Protein AF-A0A1F2YH91-F1 (afdb_monomer_lite)

Secondary structure (DSSP, 8-state):
-HHHHHHHHHHHHHHHHHHHHHHHHGGGS---THHHHHHHHHHHHHHHHHHHHHHHHT---SGGGHHHHHHHHHHHHHHHHS-TTS-HHHHHHHHHHHHHHHHHHHHHHH-

Foldseek 3Di:
DVVVLLVLLVVLLVLLVVVLVVCVVCVVPPDDCVVVLVVNLVSLVVSLVVLVVCCVVPVDDDLQVVLSVLSVVLSVLSVPQCDPPHDSVSNSVNSVSSSVSSVVSSVSNVD

pLDDT: mean 77.08, std 7.62, range [45.72, 87.0]

Structure (mmCIF, N/CA/C/O backbone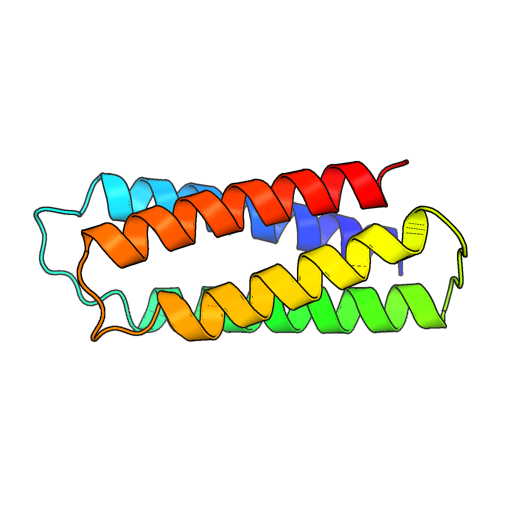):
data_AF-A0A1F2YH91-F1
#
_entry.id   AF-A0A1F2YH91-F1
#
loop_
_atom_site.group_PDB
_atom_site.id
_atom_site.type_symbol
_atom_site.label_atom_id
_atom_site.label_alt_id
_atom_site.label_comp_id
_atom_site.label_asym_id
_atom_site.label_entity_id
_atom_site.label_seq_id
_atom_site.pdbx_PDB_ins_code
_atom_site.Cartn_x
_atom_site.Cartn_y
_atom_site.Cartn_z
_atom_site.occupancy
_atom_site.B_iso_or_equiv
_atom_site.auth_seq_id
_atom_site.auth_comp_id
_atom_site.auth_asym_id
_atom_site.auth_atom_id
_atom_site.pdbx_PDB_model_num
ATOM 1 N N . MET A 1 1 ? 15.069 7.061 -10.431 1.00 59.75 1 MET A N 1
ATOM 2 C CA . MET A 1 1 ? 13.601 6.882 -10.344 1.00 59.75 1 MET A CA 1
ATOM 3 C C . MET A 1 1 ? 13.245 5.597 -9.609 1.00 59.75 1 MET A C 1
ATOM 5 O O . MET A 1 1 ? 12.608 5.676 -8.569 1.00 59.75 1 MET A O 1
ATOM 9 N N . THR A 1 2 ? 13.750 4.444 -10.050 1.00 68.81 2 THR A N 1
ATOM 10 C CA . THR A 1 2 ? 13.523 3.128 -9.423 1.00 68.81 2 THR A CA 1
ATOM 11 C C . THR A 1 2 ? 13.861 3.085 -7.931 1.00 68.81 2 THR A C 1
ATOM 13 O O . THR A 1 2 ? 12.990 2.755 -7.144 1.00 68.81 2 THR A O 1
ATOM 16 N N . ALA A 1 3 ? 15.056 3.524 -7.510 1.00 75.56 3 ALA 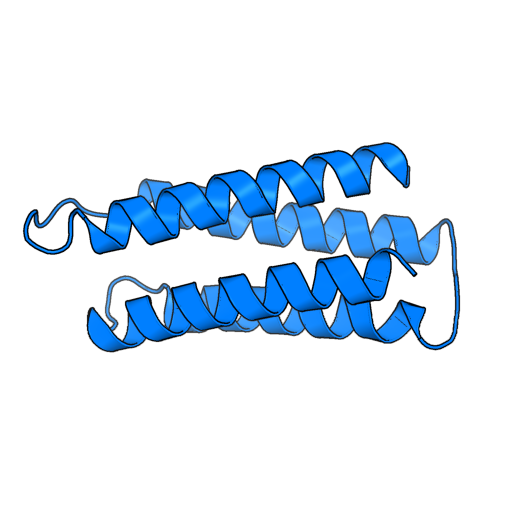A N 1
ATOM 17 C CA . ALA A 1 3 ? 15.444 3.507 -6.090 1.00 75.56 3 ALA A CA 1
ATOM 18 C C . ALA A 1 3 ? 14.514 4.335 -5.178 1.00 75.56 3 ALA A C 1
ATOM 20 O O . ALA A 1 3 ? 14.221 3.938 -4.053 1.00 75.56 3 ALA A O 1
ATOM 21 N N . VAL A 1 4 ? 14.012 5.467 -5.685 1.00 75.44 4 VAL A N 1
ATOM 22 C CA . VAL A 1 4 ? 13.065 6.329 -4.962 1.00 75.44 4 VAL A CA 1
ATOM 23 C C . VAL A 1 4 ? 11.709 5.631 -4.834 1.00 75.44 4 VAL A C 1
ATOM 25 O O . VAL A 1 4 ? 11.154 5.573 -3.742 1.00 75.44 4 VAL A O 1
ATOM 28 N N . HIS A 1 5 ? 11.207 5.030 -5.918 1.00 77.12 5 HIS A N 1
ATOM 29 C CA . HIS A 1 5 ? 9.975 4.238 -5.901 1.00 77.12 5 HIS A CA 1
ATOM 30 C C . HIS A 1 5 ? 10.063 3.031 -4.949 1.00 77.12 5 HIS A C 1
ATOM 32 O O . HIS A 1 5 ? 9.113 2.759 -4.213 1.00 77.12 5 HIS A O 1
ATOM 38 N N . THR A 1 6 ? 11.209 2.344 -4.908 1.00 78.56 6 THR A N 1
ATOM 39 C CA . THR A 1 6 ? 11.454 1.223 -3.989 1.00 78.56 6 THR A CA 1
ATOM 40 C C . THR A 1 6 ? 11.480 1.681 -2.531 1.00 78.56 6 THR A C 1
ATOM 42 O O . THR A 1 6 ? 10.854 1.043 -1.687 1.00 78.56 6 THR A O 1
ATOM 45 N N . LEU A 1 7 ? 12.143 2.804 -2.225 1.00 81.81 7 LEU A N 1
ATOM 46 C CA . LEU A 1 7 ? 12.182 3.367 -0.871 1.00 81.81 7 LEU A CA 1
ATOM 47 C C . LEU A 1 7 ? 10.780 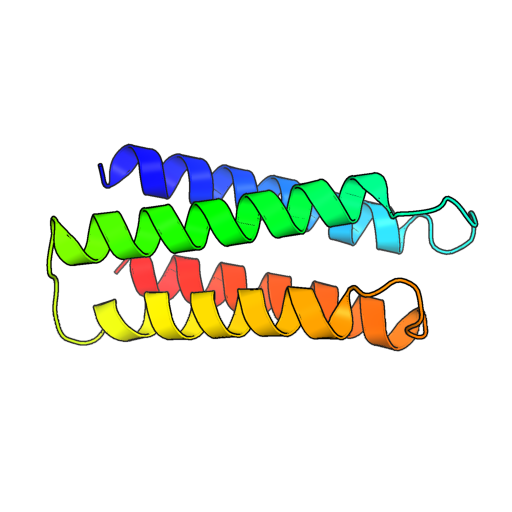3.751 -0.378 1.00 81.81 7 LEU A C 1
ATOM 49 O O . LEU A 1 7 ? 10.398 3.380 0.732 1.00 81.81 7 LEU A O 1
ATOM 53 N N . PHE A 1 8 ? 9.998 4.452 -1.207 1.00 77.44 8 PHE A N 1
ATOM 54 C CA . PHE A 1 8 ? 8.615 4.798 -0.869 1.00 77.44 8 PHE A CA 1
ATOM 55 C C . PHE A 1 8 ? 7.726 3.561 -0.732 1.00 77.44 8 PHE A C 1
ATOM 57 O O . PHE A 1 8 ? 6.917 3.507 0.192 1.00 77.44 8 PHE A O 1
ATOM 64 N N . GLY A 1 9 ? 7.930 2.536 -1.563 1.00 78.44 9 GLY A N 1
ATOM 65 C CA . GLY A 1 9 ? 7.225 1.260 -1.441 1.00 78.44 9 GLY A CA 1
ATOM 66 C C . GLY A 1 9 ? 7.513 0.553 -0.117 1.00 78.44 9 GLY A C 1
ATOM 67 O O . GLY A 1 9 ? 6.589 0.090 0.549 1.00 78.44 9 GLY A O 1
ATOM 68 N N . LEU A 1 10 ? 8.775 0.531 0.316 1.00 81.81 10 LEU A N 1
ATOM 69 C CA . LEU A 1 10 ? 9.164 -0.043 1.604 1.00 81.81 10 LEU A CA 1
ATOM 70 C C . LEU A 1 10 ? 8.547 0.737 2.775 1.00 81.81 10 LEU A C 1
ATOM 72 O O . LEU A 1 10 ? 7.960 0.139 3.677 1.00 81.81 10 LEU A O 1
ATOM 76 N N . LEU A 1 11 ? 8.629 2.072 2.742 1.00 80.81 11 LEU A N 1
ATOM 77 C CA . LEU A 1 11 ? 8.011 2.942 3.748 1.00 80.81 11 LEU A CA 1
ATOM 78 C C . LEU A 1 11 ? 6.498 2.728 3.821 1.00 80.81 11 LEU A C 1
ATOM 80 O O . LEU A 1 11 ? 5.947 2.640 4.918 1.00 80.81 11 LEU A O 1
ATOM 84 N N . LEU A 1 12 ? 5.836 2.587 2.669 1.00 80.94 12 LEU A N 1
ATOM 85 C CA . LEU A 1 12 ? 4.410 2.294 2.591 1.00 80.94 12 LEU A CA 1
ATOM 86 C C . LEU A 1 12 ? 4.077 0.986 3.309 1.00 80.94 12 LEU A C 1
ATOM 88 O O . LEU A 1 12 ? 3.161 0.967 4.125 1.00 80.94 12 LEU A O 1
ATOM 92 N N . ILE A 1 13 ? 4.828 -0.087 3.044 1.00 80.19 13 ILE A N 1
ATOM 93 C CA . ILE A 1 13 ? 4.624 -1.392 3.686 1.00 80.19 13 ILE A CA 1
ATOM 94 C C . ILE A 1 13 ? 4.791 -1.273 5.203 1.00 80.19 13 ILE A C 1
ATOM 96 O O . ILE A 1 13 ? 3.936 -1.752 5.946 1.00 80.19 13 ILE A O 1
ATOM 100 N N . VAL A 1 14 ? 5.839 -0.593 5.677 1.00 82.94 14 VAL A N 1
ATOM 101 C CA . VAL A 1 14 ? 6.086 -0.398 7.116 1.00 82.94 14 VAL A CA 1
ATOM 102 C C . VAL A 1 14 ? 4.941 0.371 7.778 1.00 82.94 14 VAL A C 1
ATOM 104 O O . VAL A 1 14 ? 4.407 -0.074 8.795 1.00 82.94 14 VAL A O 1
ATOM 107 N N . IL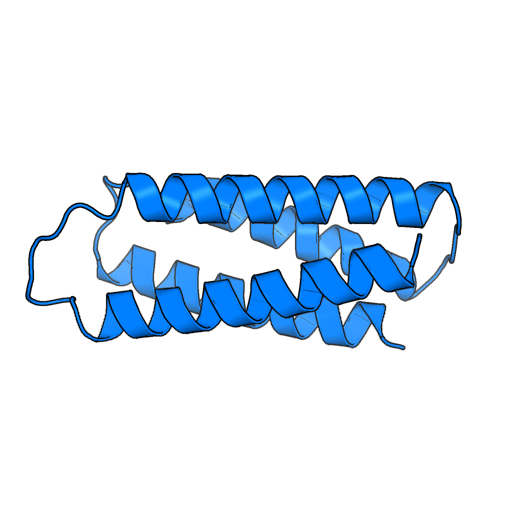E A 1 15 ? 4.519 1.493 7.187 1.00 81.38 15 ILE A N 1
ATOM 108 C CA . ILE A 1 15 ? 3.395 2.299 7.687 1.00 81.38 15 ILE A CA 1
ATOM 109 C C . ILE A 1 15 ? 2.108 1.471 7.677 1.00 81.38 15 ILE A C 1
ATOM 111 O O . ILE A 1 15 ? 1.345 1.490 8.642 1.00 81.38 15 ILE A O 1
ATOM 115 N N . PHE A 1 16 ? 1.875 0.706 6.614 1.00 79.00 16 PHE A N 1
ATOM 116 C CA . PHE A 1 16 ? 0.703 -0.143 6.479 1.00 79.00 16 PHE A CA 1
ATOM 117 C C . PHE A 1 16 ? 0.647 -1.218 7.571 1.00 79.00 16 PHE A C 1
ATOM 119 O O . PHE A 1 16 ? -0.381 -1.369 8.232 1.00 79.00 16 PHE A O 1
ATOM 126 N N . VAL A 1 17 ? 1.756 -1.925 7.808 1.00 80.06 17 VAL A N 1
ATOM 127 C CA . VAL A 1 17 ? 1.872 -2.940 8.866 1.00 80.06 17 VAL A CA 1
ATOM 128 C C . VAL A 1 17 ? 1.649 -2.316 10.237 1.00 80.06 17 VAL A C 1
ATOM 130 O O . VAL A 1 17 ? 0.848 -2.834 11.016 1.00 80.06 17 VAL A O 1
ATOM 133 N N . PHE A 1 18 ? 2.292 -1.181 10.523 1.00 81.88 18 PHE A N 1
ATOM 134 C CA . PHE A 1 18 ? 2.103 -0.469 11.784 1.00 81.88 18 PHE A CA 1
ATOM 135 C C . PHE A 1 18 ? 0.630 -0.117 12.013 1.00 81.88 18 PHE A C 1
ATOM 137 O O . PHE A 1 18 ? 0.106 -0.317 13.106 1.00 81.88 18 PHE A O 1
ATOM 144 N N . LEU A 1 19 ? -0.071 0.342 10.978 1.00 73.94 19 LEU A N 1
ATOM 145 C CA . LEU A 1 19 ? -1.476 0.726 11.079 1.00 73.94 19 LEU A CA 1
ATOM 146 C C . LEU A 1 19 ? -2.427 -0.465 11.179 1.00 73.94 19 LEU A C 1
ATOM 148 O O . LEU A 1 19 ? -3.387 -0.406 11.949 1.00 73.94 19 LEU A O 1
ATOM 152 N N . ALA A 1 20 ? -2.148 -1.562 10.478 1.00 72.06 20 ALA A N 1
ATOM 153 C CA . ALA A 1 20 ? -2.889 -2.810 10.630 1.00 72.06 20 ALA A CA 1
ATOM 154 C C . ALA A 1 20 ? -2.743 -3.377 12.057 1.00 72.06 20 ALA A C 1
ATOM 156 O O . ALA A 1 20 ? -3.731 -3.807 12.664 1.00 72.06 20 ALA A O 1
ATOM 157 N N . LEU A 1 21 ? -1.534 -3.318 12.628 1.00 77.44 21 LEU A N 1
ATOM 158 C CA . LEU A 1 21 ? -1.266 -3.701 14.017 1.00 77.44 21 LEU A CA 1
ATOM 159 C C . LEU A 1 21 ? -1.954 -2.756 15.001 1.00 77.44 21 LEU A C 1
ATOM 161 O O . LEU A 1 21 ? -2.659 -3.214 15.899 1.00 77.44 21 LEU A O 1
ATOM 165 N N . TRP A 1 22 ? -1.824 -1.445 14.800 1.00 75.06 22 TRP A N 1
ATOM 166 C CA . TRP A 1 22 ? -2.474 -0.431 15.626 1.00 75.06 22 TRP A CA 1
ATOM 167 C C . TRP A 1 22 ? -3.989 -0.628 15.662 1.00 75.06 22 TRP A C 1
ATOM 169 O O . TRP A 1 22 ? -4.585 -0.642 16.735 1.00 75.06 22 TRP A O 1
ATOM 179 N N . GLN A 1 23 ? -4.624 -0.862 14.512 1.00 70.19 23 GLN A N 1
ATOM 180 C CA . GLN A 1 23 ? -6.060 -1.121 14.453 1.00 70.19 23 GLN A CA 1
ATOM 181 C C . GLN A 1 23 ? -6.448 -2.446 15.125 1.00 70.19 23 GLN A C 1
ATOM 183 O O . GLN A 1 23 ? -7.506 -2.542 15.752 1.00 70.19 23 GLN A O 1
ATOM 188 N N . SER A 1 24 ? -5.596 -3.466 15.022 1.00 69.44 24 SER A N 1
ATOM 189 C CA . SER A 1 24 ? -5.809 -4.747 15.698 1.00 69.44 24 SER A CA 1
ATOM 190 C C . SER A 1 24 ? -5.747 -4.599 17.222 1.00 69.44 24 SER A C 1
ATOM 192 O O . SER A 1 24 ? -6.576 -5.184 17.918 1.00 69.44 24 SER A O 1
ATOM 194 N N . LEU A 1 25 ? -4.840 -3.762 17.735 1.00 75.31 25 LEU A N 1
ATOM 195 C CA . LEU A 1 25 ? -4.671 -3.479 19.165 1.00 75.31 25 LEU A CA 1
ATOM 196 C C . LEU A 1 25 ? -5.748 -2.530 19.717 1.00 75.31 25 LEU A C 1
ATOM 198 O O . LEU A 1 25 ? -6.285 -2.762 20.798 1.00 75.31 25 LEU A O 1
ATOM 202 N N . MET A 1 26 ? -6.132 -1.507 18.953 1.00 70.06 26 MET A N 1
ATOM 203 C CA . MET A 1 26 ? -7.071 -0.454 19.367 1.00 70.06 26 MET A CA 1
ATOM 204 C C . MET A 1 26 ? -8.544 -0.802 19.118 1.00 70.06 26 MET A C 1
ATOM 206 O O . MET A 1 26 ? -9.424 0.043 19.206 1.00 70.06 26 MET A O 1
ATOM 210 N N . TRP A 1 27 ? -8.865 -2.063 18.842 1.00 63.72 27 TRP A N 1
ATOM 211 C CA . TRP A 1 27 ? -10.233 -2.493 18.534 1.00 63.72 27 TRP A CA 1
ATOM 212 C C . TRP A 1 27 ? -11.273 -2.218 19.632 1.00 63.72 27 TRP A C 1
ATOM 214 O O . TRP A 1 27 ? -12.468 -2.178 19.339 1.00 63.72 27 TRP A O 1
ATOM 224 N N . LYS A 1 28 ? -10.834 -2.037 20.884 1.00 63.31 28 LYS A N 1
ATOM 225 C CA . LYS A 1 28 ? -11.701 -1.679 22.019 1.00 63.31 28 LYS A CA 1
ATOM 226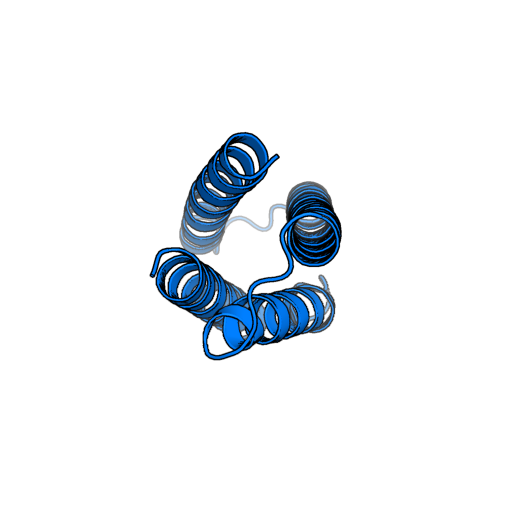 C C . LYS A 1 28 ? -11.808 -0.172 22.247 1.00 63.31 28 LYS A C 1
ATOM 228 O O . LYS A 1 28 ? -12.768 0.289 22.859 1.00 63.31 28 LYS A O 1
ATOM 233 N N . THR A 1 29 ? -10.848 0.603 21.762 1.00 61.78 29 THR A N 1
ATOM 234 C CA . THR A 1 29 ? -10.788 2.051 21.931 1.00 61.78 29 THR A CA 1
ATOM 235 C C . THR A 1 29 ? -11.403 2.681 20.683 1.00 61.78 29 THR A C 1
ATOM 237 O O . THR A 1 29 ? -10.852 2.601 19.593 1.00 61.78 29 THR A O 1
ATOM 240 N N . ARG A 1 30 ? -12.597 3.280 20.809 1.00 61.41 30 ARG A N 1
ATOM 241 C CA . ARG A 1 30 ? -13.386 3.890 19.712 1.00 61.41 30 ARG A CA 1
ATOM 242 C C . ARG A 1 30 ? -12.725 5.139 19.083 1.00 61.41 30 ARG A C 1
ATOM 244 O O . ARG A 1 30 ? -13.403 6.121 18.793 1.00 61.41 30 ARG A O 1
ATOM 251 N N . ILE A 1 31 ? -11.405 5.149 18.909 1.00 64.12 31 ILE A N 1
ATOM 252 C CA . ILE A 1 31 ? -10.663 6.283 18.366 1.00 64.12 31 ILE A CA 1
ATOM 253 C C . ILE A 1 31 ? -10.973 6.406 16.867 1.00 64.12 31 ILE A C 1
ATOM 255 O O . ILE A 1 31 ? -10.818 5.435 16.123 1.00 64.12 31 ILE A O 1
ATOM 259 N N . PRO A 1 32 ? -11.401 7.589 16.395 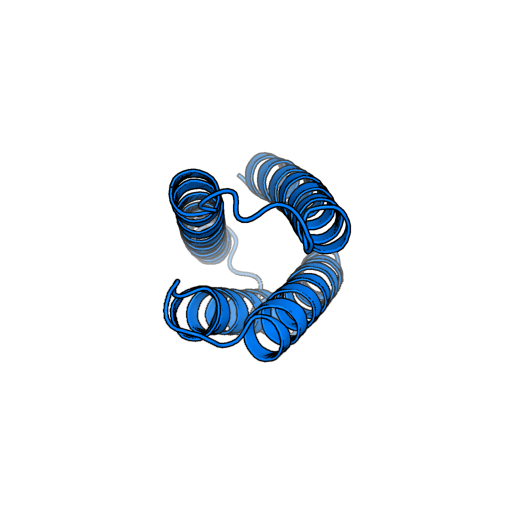1.00 60.44 32 PRO A N 1
ATOM 260 C CA . PRO A 1 32 ? -11.750 7.789 14.997 1.00 60.44 32 PRO A CA 1
ATOM 261 C C . PRO A 1 32 ? -10.500 7.737 14.103 1.00 60.44 32 PRO A C 1
ATOM 263 O O . PRO A 1 32 ? -9.663 8.636 14.103 1.00 60.44 32 PRO A O 1
ATOM 266 N N . LEU A 1 33 ? -10.415 6.698 13.271 1.00 64.94 33 LEU A N 1
ATOM 267 C CA . LEU A 1 33 ? -9.307 6.407 12.345 1.00 64.94 33 LEU A CA 1
ATOM 268 C C . LEU A 1 33 ? -9.255 7.317 11.100 1.00 64.94 33 LEU A C 1
ATOM 270 O O . LEU A 1 33 ? -8.465 7.085 10.186 1.00 64.94 33 LEU A O 1
ATOM 274 N N . ARG A 1 34 ? -10.073 8.375 11.045 1.00 69.25 34 ARG A N 1
ATOM 275 C CA . ARG A 1 34 ? -10.266 9.205 9.843 1.00 69.25 34 ARG A CA 1
ATOM 276 C C . ARG A 1 34 ? -8.981 9.817 9.287 1.00 69.25 34 ARG A C 1
ATOM 278 O O . ARG A 1 34 ? -8.754 9.744 8.082 1.00 69.25 34 ARG A O 1
ATOM 285 N N . ARG A 1 35 ? -8.149 10.422 10.145 1.00 68.75 35 ARG A N 1
ATOM 286 C CA . ARG A 1 35 ? -6.899 11.083 9.709 1.00 68.75 35 ARG A CA 1
ATOM 287 C C . ARG A 1 35 ? -5.868 10.074 9.207 1.00 68.75 35 ARG A C 1
ATOM 289 O O . ARG A 1 35 ? -5.251 10.287 8.171 1.00 68.75 35 ARG A O 1
ATOM 296 N N . VAL A 1 36 ? -5.758 8.951 9.909 1.00 70.25 36 VAL A N 1
ATOM 297 C CA . VAL A 1 36 ? -4.850 7.848 9.576 1.00 70.25 36 VAL A CA 1
ATOM 298 C C . VAL A 1 36 ? -5.221 7.213 8.235 1.00 70.25 36 VAL A C 1
ATOM 300 O O . VAL A 1 36 ? -4.353 6.969 7.400 1.00 70.25 36 VAL A O 1
ATOM 303 N N . ARG A 1 37 ? -6.521 7.009 7.987 1.00 73.69 37 ARG A N 1
ATOM 304 C CA . ARG A 1 37 ? -7.016 6.514 6.699 1.00 73.69 37 ARG A CA 1
ATOM 305 C C . ARG A 1 37 ? -6.636 7.444 5.549 1.00 73.69 37 ARG A C 1
ATOM 307 O O . ARG A 1 37 ? -6.180 6.964 4.520 1.00 73.69 37 ARG A O 1
ATOM 314 N N . GLY A 1 38 ? -6.834 8.752 5.720 1.00 76.62 38 GLY A N 1
ATOM 315 C CA . GLY A 1 38 ? -6.502 9.739 4.689 1.00 76.62 38 GLY A CA 1
ATOM 316 C C . GLY A 1 38 ? -5.029 9.684 4.286 1.00 76.62 38 GLY A C 1
ATOM 317 O O . GLY A 1 38 ? -4.725 9.664 3.099 1.00 76.62 38 GLY A O 1
ATOM 318 N N . MET A 1 39 ? -4.129 9.568 5.268 1.00 78.12 39 MET A N 1
ATOM 319 C CA . MET A 1 39 ? -2.694 9.410 5.014 1.00 78.12 39 MET A CA 1
ATOM 320 C C . MET A 1 39 ? -2.379 8.110 4.268 1.00 78.12 39 MET A C 1
ATOM 322 O O . MET A 1 39 ? -1.642 8.141 3.291 1.00 78.12 39 MET A O 1
ATOM 326 N N . LEU A 1 40 ? -2.965 6.981 4.678 1.00 77.00 40 LEU A N 1
ATOM 327 C CA . LEU A 1 40 ? -2.761 5.695 4.002 1.00 77.00 40 LEU A CA 1
ATOM 328 C C . LEU A 1 40 ? -3.205 5.711 2.544 1.00 77.00 40 LEU A C 1
ATOM 330 O O . LEU A 1 40 ? -2.472 5.242 1.679 1.00 77.00 40 LEU A O 1
ATOM 334 N N . ILE A 1 41 ? -4.404 6.235 2.289 1.00 82.69 41 ILE A N 1
ATOM 335 C CA . ILE A 1 41 ? -4.948 6.333 0.937 1.00 82.69 41 ILE A CA 1
ATOM 336 C C . ILE A 1 41 ? -4.058 7.243 0.087 1.00 82.69 41 ILE A C 1
ATOM 338 O O . ILE A 1 41 ? -3.629 6.831 -0.982 1.00 82.69 41 ILE A O 1
ATOM 342 N N . GLY A 1 42 ? -3.694 8.422 0.600 1.00 83.88 42 GLY A N 1
ATOM 343 C CA . GLY A 1 42 ? -2.820 9.343 -0.125 1.00 83.88 42 GLY A CA 1
ATOM 344 C C . GLY A 1 42 ? -1.440 8.753 -0.430 1.00 83.88 42 GLY A C 1
ATOM 345 O O . GLY A 1 42 ? -0.914 8.961 -1.520 1.00 83.88 42 GLY A O 1
ATOM 346 N N . LEU A 1 43 ? -0.858 7.979 0.492 1.00 82.19 43 LEU A N 1
ATOM 347 C CA . LEU A 1 43 ? 0.412 7.295 0.247 1.00 82.19 43 LEU A CA 1
ATOM 348 C C . LEU A 1 43 ? 0.274 6.160 -0.784 1.00 82.19 43 LEU A C 1
ATOM 350 O O . LEU A 1 43 ? 1.167 5.989 -1.610 1.00 82.19 43 LEU A O 1
ATOM 354 N N . LEU A 1 44 ? -0.831 5.406 -0.764 1.00 83.50 44 LEU A N 1
ATOM 355 C CA . LEU A 1 44 ? -1.139 4.386 -1.776 1.00 83.50 44 LEU A CA 1
ATOM 356 C C . LEU A 1 44 ? -1.295 5.009 -3.170 1.00 83.50 44 LEU A C 1
ATOM 358 O O . LEU A 1 44 ? -0.719 4.499 -4.130 1.00 83.50 44 LEU A O 1
ATOM 362 N N . ASP A 1 45 ? -2.013 6.127 -3.270 1.00 86.62 45 ASP A N 1
ATOM 363 C CA . ASP A 1 45 ? -2.206 6.865 -4.522 1.00 86.62 45 ASP A CA 1
ATOM 364 C C . ASP A 1 45 ? -0.878 7.424 -5.046 1.00 86.62 45 ASP A C 1
ATOM 366 O O . ASP A 1 45 ? -0.571 7.302 -6.233 1.00 86.62 45 ASP A O 1
ATOM 370 N N . LEU A 1 46 ? -0.045 7.975 -4.155 1.00 84.19 46 LEU A N 1
ATOM 371 C CA . LEU A 1 46 ? 1.294 8.442 -4.505 1.00 84.19 46 LEU A CA 1
ATOM 372 C C . LEU A 1 46 ? 2.178 7.288 -4.994 1.00 84.19 46 LEU A C 1
ATOM 374 O O . LEU A 1 46 ? 2.881 7.439 -5.992 1.00 84.19 46 LEU A O 1
ATOM 378 N N . GLN A 1 47 ? 2.124 6.125 -4.338 1.00 83.44 47 GLN A N 1
ATOM 379 C CA . GLN A 1 47 ? 2.881 4.944 -4.753 1.00 83.44 47 GLN A CA 1
ATOM 380 C C . GLN A 1 47 ? 2.436 4.452 -6.132 1.00 83.44 47 GLN A C 1
ATOM 382 O O . GLN A 1 47 ? 3.283 4.108 -6.958 1.00 83.44 47 GLN A O 1
ATOM 387 N N . LEU A 1 48 ? 1.127 4.451 -6.399 1.00 85.19 48 LEU A N 1
ATOM 388 C CA . LEU A 1 48 ? 0.579 4.096 -7.702 1.00 85.19 48 LEU A CA 1
ATOM 389 C C . LEU A 1 48 ? 1.044 5.080 -8.781 1.00 85.19 48 LEU A C 1
ATOM 391 O O . LEU A 1 48 ? 1.523 4.648 -9.828 1.00 85.19 48 LEU A O 1
ATOM 395 N N . LEU A 1 49 ? 0.977 6.387 -8.514 1.00 85.38 49 LEU A N 1
ATOM 396 C CA . LEU A 1 49 ? 1.445 7.423 -9.436 1.00 85.38 49 LEU A CA 1
ATOM 397 C C . LEU A 1 49 ? 2.940 7.263 -9.748 1.00 85.38 49 LEU A C 1
ATOM 399 O O . LEU A 1 49 ? 3.332 7.253 -10.914 1.00 85.38 49 LEU A O 1
ATOM 403 N N . LEU A 1 50 ? 3.775 7.076 -8.721 1.00 82.00 50 LEU A N 1
ATOM 404 C CA . LEU A 1 50 ? 5.207 6.819 -8.888 1.00 82.00 50 LEU A CA 1
ATOM 405 C C . LEU A 1 50 ? 5.469 5.514 -9.647 1.00 82.00 50 LEU A C 1
ATOM 407 O O . LEU A 1 50 ? 6.408 5.454 -10.440 1.00 82.00 50 LEU A O 1
ATOM 411 N N . GLY A 1 51 ? 4.646 4.486 -9.433 1.00 80.75 51 GLY A N 1
ATOM 412 C CA . GLY A 1 51 ? 4.707 3.220 -10.162 1.00 80.75 51 GLY A CA 1
ATOM 413 C C . GLY A 1 51 ? 4.409 3.399 -11.648 1.00 80.75 51 GLY A C 1
ATOM 414 O O . GLY A 1 51 ? 5.178 2.929 -12.482 1.00 80.75 51 GLY A O 1
ATOM 415 N N . VAL A 1 52 ? 3.363 4.156 -11.992 1.00 83.06 52 VAL A N 1
ATOM 416 C CA . VAL A 1 52 ? 3.018 4.496 -13.383 1.00 83.06 52 VAL A CA 1
ATOM 417 C C . VAL A 1 52 ? 4.130 5.316 -14.042 1.00 83.06 52 VAL A C 1
ATOM 419 O O . VAL A 1 52 ? 4.559 4.982 -15.144 1.00 83.06 52 VAL A O 1
ATOM 422 N N . ILE A 1 53 ? 4.662 6.339 -13.364 1.00 83.50 53 ILE A N 1
ATOM 423 C CA . ILE A 1 53 ? 5.796 7.132 -13.872 1.00 83.50 53 ILE A CA 1
ATOM 424 C C . ILE A 1 53 ? 7.026 6.240 -14.090 1.00 83.50 53 ILE A C 1
ATOM 426 O O . ILE A 1 53 ? 7.701 6.338 -15.117 1.00 83.50 53 ILE A O 1
ATOM 430 N N . THR A 1 54 ? 7.319 5.341 -13.148 1.00 79.81 54 THR A N 1
ATOM 431 C CA . THR A 1 54 ? 8.450 4.407 -13.256 1.00 79.81 54 THR A CA 1
ATOM 432 C C . THR A 1 54 ? 8.252 3.443 -14.422 1.00 79.81 54 THR A C 1
ATOM 434 O O . THR A 1 54 ? 9.190 3.220 -15.181 1.00 79.81 54 THR A O 1
ATOM 437 N N . PHE A 1 55 ? 7.034 2.938 -14.620 1.00 80.75 55 PHE A N 1
ATOM 438 C CA . PHE A 1 55 ? 6.688 2.071 -15.742 1.00 80.75 55 PHE A CA 1
ATOM 439 C C . PHE A 1 55 ? 6.844 2.783 -17.092 1.00 80.75 55 PHE A C 1
ATOM 441 O O . PHE A 1 55 ? 7.453 2.229 -17.997 1.00 80.75 55 PHE A O 1
ATOM 448 N N . ILE A 1 56 ? 6.374 4.028 -17.224 1.00 83.00 56 ILE A N 1
ATOM 449 C CA . ILE A 1 56 ? 6.513 4.807 -18.468 1.00 83.00 56 ILE A CA 1
ATOM 450 C C . ILE A 1 56 ? 7.988 5.115 -18.765 1.00 83.00 56 ILE A C 1
ATOM 452 O O . ILE A 1 56 ? 8.424 5.024 -19.909 1.00 83.00 56 ILE A O 1
ATOM 456 N N . THR A 1 57 ? 8.772 5.465 -17.742 1.00 82.25 57 THR A N 1
ATOM 457 C CA . THR A 1 57 ? 10.189 5.844 -17.909 1.00 82.25 57 THR A CA 1
ATOM 458 C C . THR A 1 57 ? 11.135 4.655 -18.069 1.00 82.25 57 THR A C 1
ATOM 460 O O . THR A 1 57 ? 12.218 4.812 -18.623 1.00 82.25 57 THR A O 1
ATOM 463 N N . ASN A 1 58 ? 10.759 3.475 -17.577 1.00 75.19 58 ASN A N 1
ATOM 464 C CA . ASN A 1 58 ? 11.559 2.252 -17.618 1.00 75.19 58 ASN A CA 1
ATOM 465 C C . ASN A 1 58 ? 10.674 1.079 -18.043 1.00 75.19 58 ASN A C 1
ATOM 467 O O . ASN A 1 58 ? 10.516 0.120 -17.288 1.00 75.19 58 ASN A O 1
ATOM 471 N N . ALA A 1 59 ? 10.065 1.187 -19.227 1.00 66.56 59 ALA A N 1
ATOM 472 C CA . ALA A 1 59 ? 9.093 0.221 -19.732 1.00 66.56 59 ALA A CA 1
ATOM 473 C C . ALA A 1 59 ? 9.697 -1.188 -19.821 1.00 66.56 59 ALA A C 1
ATOM 475 O O . ALA A 1 59 ? 10.353 -1.559 -20.795 1.00 66.56 59 ALA A O 1
ATOM 476 N N . LYS A 1 60 ? 9.473 -1.978 -18.770 1.00 68.44 60 LYS A N 1
ATOM 477 C CA . LYS A 1 60 ? 9.746 -3.410 -18.721 1.00 68.44 60 LYS A CA 1
ATOM 478 C C . LYS A 1 60 ? 8.434 -4.140 -18.976 1.00 68.44 60 LYS A C 1
ATOM 480 O O . LYS A 1 60 ? 7.468 -3.971 -18.237 1.00 68.44 60 LYS A O 1
ATOM 485 N N . TYR A 1 61 ? 8.398 -4.933 -20.039 1.00 72.25 61 TYR A N 1
ATOM 486 C CA . TYR A 1 61 ? 7.223 -5.710 -20.433 1.00 72.25 61 TYR A CA 1
ATOM 487 C C . TYR A 1 61 ? 7.254 -7.121 -19.816 1.00 72.25 61 TYR A C 1
ATOM 489 O O . TYR A 1 61 ? 8.276 -7.560 -19.290 1.00 72.25 61 TYR A O 1
ATOM 497 N N . GLY A 1 62 ? 6.131 -7.844 -19.877 1.00 72.25 62 GLY A N 1
ATOM 498 C CA . GLY A 1 62 ? 6.016 -9.215 -19.362 1.00 72.25 62 GLY A CA 1
ATOM 499 C C . GLY A 1 62 ? 5.542 -9.270 -17.908 1.00 72.25 62 GLY A C 1
ATOM 500 O O . GLY A 1 62 ? 4.607 -8.563 -17.540 1.00 72.25 62 GLY A O 1
ATOM 501 N N . TRP A 1 63 ? 6.179 -10.101 -17.075 1.00 70.19 63 TRP A N 1
ATOM 502 C CA . TRP A 1 63 ? 5.800 -10.299 -15.663 1.00 70.19 63 TRP A CA 1
ATOM 503 C C . TRP A 1 63 ? 5.803 -9.003 -14.833 1.00 70.19 63 TRP A C 1
ATOM 505 O O . TRP A 1 63 ? 5.035 -8.878 -13.882 1.00 70.19 63 TRP A O 1
ATOM 515 N N . PHE A 1 64 ? 6.557 -7.989 -15.269 1.00 69.19 64 PHE A N 1
ATOM 516 C CA . PHE A 1 64 ? 6.562 -6.646 -14.683 1.00 69.19 64 PHE A CA 1
ATOM 517 C C . PHE A 1 64 ? 5.206 -5.916 -14.750 1.00 69.19 64 PHE A C 1
ATOM 519 O O . PHE A 1 64 ? 4.970 -5.011 -13.953 1.00 69.19 64 PHE A O 1
ATOM 526 N N . LEU A 1 65 ? 4.292 -6.305 -15.652 1.00 76.56 65 LEU A N 1
ATOM 527 C CA . LEU A 1 65 ? 2.938 -5.733 -15.762 1.00 76.56 65 LEU A CA 1
ATOM 528 C C . LEU A 1 65 ? 1.989 -6.198 -14.651 1.00 76.56 65 LEU A C 1
ATOM 530 O O . LEU A 1 65 ? 0.975 -5.551 -14.393 1.00 76.56 65 LEU A O 1
ATOM 534 N N . ILE A 1 66 ? 2.308 -7.294 -13.966 1.00 81.12 66 ILE A N 1
ATOM 535 C CA . ILE A 1 66 ? 1.470 -7.812 -12.879 1.00 81.12 66 ILE A CA 1
ATOM 536 C C . ILE A 1 66 ? 1.544 -6.887 -11.662 1.00 81.12 66 ILE A C 1
ATOM 538 O O . ILE A 1 66 ? 0.529 -6.653 -11.006 1.00 81.12 66 ILE A O 1
ATOM 542 N N . HIS A 1 67 ? 2.714 -6.297 -11.406 1.00 80.19 67 HIS A N 1
ATOM 543 C CA . HIS A 1 67 ? 2.912 -5.339 -10.323 1.00 80.19 67 HIS A CA 1
ATOM 544 C C . HIS A 1 67 ? 1.903 -4.169 -10.359 1.00 80.19 67 HIS A C 1
ATOM 546 O O . HIS A 1 67 ? 1.151 -4.017 -9.392 1.00 80.19 67 HIS A O 1
ATOM 552 N N . PRO A 1 68 ? 1.796 -3.366 -11.440 1.00 80.50 68 PRO A N 1
ATOM 553 C CA . PRO A 1 68 ? 0.842 -2.260 -11.487 1.00 80.50 68 PRO A CA 1
ATOM 554 C C . PRO A 1 68 ? -0.619 -2.725 -11.405 1.00 80.50 68 PRO A C 1
ATOM 556 O O . PRO A 1 68 ? -1.418 -2.054 -10.759 1.00 80.50 68 PRO A O 1
ATOM 559 N N . ILE A 1 69 ? -0.978 -3.889 -11.962 1.00 85.56 69 ILE A N 1
ATOM 560 C CA . ILE A 1 69 ? -2.344 -4.437 -11.850 1.00 85.56 69 ILE A CA 1
ATOM 561 C C . ILE A 1 69 ? -2.699 -4.743 -10.386 1.00 85.56 69 ILE A C 1
ATOM 563 O O . ILE A 1 69 ? -3.784 -4.379 -9.918 1.00 85.56 69 ILE A O 1
ATOM 567 N N . ILE A 1 70 ? -1.781 -5.372 -9.644 1.00 86.75 70 ILE A N 1
ATOM 568 C CA . ILE A 1 70 ? -1.956 -5.650 -8.212 1.00 86.75 70 ILE A CA 1
ATOM 569 C C . ILE A 1 70 ? -2.078 -4.340 -7.430 1.00 86.75 70 ILE A C 1
ATOM 571 O O . ILE A 1 70 ? -2.974 -4.209 -6.597 1.00 86.75 70 ILE A O 1
ATOM 575 N N . MET A 1 71 ? -1.230 -3.352 -7.724 1.00 84.19 71 MET A N 1
ATOM 576 C CA . MET A 1 71 ? -1.247 -2.062 -7.030 1.00 84.19 71 MET A CA 1
ATOM 577 C C . MET A 1 71 ? -2.545 -1.285 -7.274 1.00 84.19 71 MET A C 1
ATOM 579 O O . MET A 1 71 ? -3.130 -0.776 -6.321 1.00 84.19 71 MET A O 1
ATOM 583 N N . ILE A 1 72 ? -3.053 -1.247 -8.511 1.00 86.81 72 ILE A N 1
ATOM 584 C CA . ILE A 1 72 ? -4.353 -0.628 -8.830 1.00 86.81 72 ILE A CA 1
ATOM 585 C C . ILE A 1 72 ? -5.472 -1.326 -8.055 1.00 86.81 72 ILE A C 1
ATOM 587 O O . ILE A 1 72 ? -6.302 -0.669 -7.426 1.00 86.81 72 ILE A O 1
ATOM 591 N N . SER A 1 73 ? -5.466 -2.660 -8.052 1.00 87.00 73 SER A N 1
ATOM 592 C CA . SER A 1 73 ? -6.454 -3.458 -7.322 1.00 87.00 73 SER A CA 1
ATOM 593 C C . SER A 1 73 ? -6.416 -3.157 -5.820 1.00 87.00 73 SER A C 1
ATOM 595 O O . SER A 1 73 ? -7.466 -2.968 -5.203 1.00 87.00 73 SER A O 1
ATOM 597 N N . ALA A 1 74 ? -5.218 -3.018 -5.244 1.00 84.88 74 ALA A N 1
ATOM 598 C CA . ALA A 1 74 ? -5.030 -2.622 -3.853 1.00 84.88 74 ALA A CA 1
ATOM 599 C C . ALA A 1 74 ? -5.602 -1.223 -3.579 1.00 84.88 74 ALA A C 1
ATOM 601 O O . ALA A 1 74 ? -6.373 -1.052 -2.638 1.00 84.88 74 ALA A O 1
ATOM 602 N N . VAL A 1 75 ? -5.313 -0.224 -4.416 1.00 86.38 75 VAL A N 1
ATOM 603 C CA . VAL A 1 75 ? -5.856 1.138 -4.248 1.00 86.38 75 VAL A CA 1
ATOM 604 C C . VAL A 1 75 ? -7.388 1.149 -4.293 1.00 86.38 75 VAL A C 1
ATOM 606 O O . VAL A 1 75 ? -8.031 1.762 -3.433 1.00 86.38 75 VAL A O 1
ATOM 609 N N . VAL A 1 76 ? -7.985 0.424 -5.243 1.00 86.31 76 VAL A N 1
ATOM 610 C CA . VAL A 1 76 ? -9.445 0.288 -5.368 1.00 86.31 76 VAL A CA 1
ATOM 611 C C . VAL A 1 76 ? -10.036 -0.356 -4.114 1.00 86.31 76 VAL A C 1
ATOM 613 O O . VAL A 1 76 ? -10.996 0.164 -3.538 1.00 86.31 76 VAL A O 1
ATOM 616 N N . MET A 1 77 ? -9.441 -1.449 -3.630 1.00 85.75 77 MET A N 1
ATOM 617 C CA . MET A 1 77 ? -9.879 -2.095 -2.393 1.00 85.75 77 MET A CA 1
ATOM 618 C C . MET A 1 77 ? -9.750 -1.167 -1.183 1.00 85.75 77 MET A C 1
ATOM 620 O O . MET A 1 77 ? -10.669 -1.109 -0.360 1.00 85.75 77 MET A O 1
ATOM 624 N N . ALA A 1 78 ? -8.662 -0.401 -1.084 1.00 84.31 78 ALA A N 1
ATOM 625 C CA . ALA A 1 78 ? -8.469 0.565 -0.011 1.00 84.31 78 ALA A CA 1
ATOM 626 C C . ALA A 1 78 ? -9.592 1.604 -0.003 1.00 84.31 78 ALA A C 1
ATOM 628 O O . ALA A 1 78 ? -10.219 1.817 1.036 1.00 84.31 78 ALA A O 1
ATOM 629 N N . HIS A 1 79 ? -9.927 2.179 -1.156 1.00 84.12 79 HIS A N 1
ATOM 630 C CA . HIS A 1 79 ? -11.000 3.165 -1.281 1.00 84.12 79 HIS A CA 1
ATOM 631 C C . HIS A 1 79 ? -12.388 2.606 -0.937 1.00 84.12 79 HIS A C 1
ATOM 633 O O . HIS A 1 79 ? -13.195 3.286 -0.294 1.00 84.12 79 HIS A O 1
ATOM 639 N N . ILE A 1 80 ? -12.679 1.364 -1.333 1.00 83.25 80 ILE A N 1
ATOM 640 C CA . ILE A 1 80 ? -13.991 0.739 -1.110 1.00 83.25 80 ILE A CA 1
ATOM 641 C C . ILE A 1 80 ? -14.171 0.326 0.353 1.00 83.25 80 ILE A C 1
ATOM 643 O O . ILE A 1 80 ? -15.222 0.583 0.957 1.00 83.25 80 ILE A O 1
ATOM 647 N N . TYR A 1 81 ? -13.166 -0.335 0.928 1.00 76.31 81 TYR A N 1
ATOM 648 C CA . TYR A 1 81 ? -13.345 -1.095 2.161 1.00 76.31 81 TYR A CA 1
ATOM 649 C C . TYR A 1 81 ? -12.811 -0.413 3.422 1.00 76.31 81 TYR A C 1
ATOM 651 O O . TYR A 1 81 ? -13.230 -0.786 4.517 1.00 76.31 81 TYR A O 1
ATOM 659 N N . THR A 1 82 ? -11.971 0.620 3.307 1.00 70.25 82 THR A N 1
ATOM 660 C CA . THR A 1 82 ? -11.509 1.388 4.483 1.00 70.25 82 THR A CA 1
ATOM 661 C C . THR A 1 82 ? -12.459 2.527 4.879 1.00 70.25 82 THR A C 1
ATOM 663 O O . THR A 1 82 ? -12.197 3.269 5.824 1.00 70.25 82 THR A O 1
ATOM 666 N N . LYS A 1 83 ? -13.602 2.677 4.194 1.00 72.31 83 LYS A N 1
ATOM 667 C CA . LYS A 1 83 ? -14.608 3.710 4.491 1.00 72.31 83 LYS A CA 1
ATOM 668 C C . LYS A 1 83 ? -15.187 3.535 5.910 1.00 72.31 83 LYS A C 1
ATOM 670 O O . LYS A 1 83 ? -15.551 2.424 6.300 1.00 72.31 83 LYS A O 1
ATOM 675 N N . ASP A 1 84 ? -15.334 4.641 6.654 1.00 64.25 84 ASP A N 1
ATOM 676 C CA . ASP A 1 84 ? -15.700 4.634 8.093 1.00 64.25 84 ASP A CA 1
ATOM 677 C C . ASP A 1 84 ? -17.038 3.942 8.405 1.00 64.25 84 ASP A C 1
ATOM 679 O O . ASP A 1 84 ? -17.241 3.478 9.521 1.00 64.25 84 ASP A O 1
ATOM 683 N N . ASN A 1 85 ? -17.939 3.832 7.425 1.00 67.88 85 ASN A N 1
ATOM 684 C CA . ASN A 1 85 ? -19.271 3.247 7.613 1.00 67.88 85 ASN A CA 1
ATOM 685 C C . ASN A 1 85 ? -19.303 1.711 7.484 1.00 67.88 85 ASN A C 1
ATOM 687 O O . ASN A 1 85 ? -20.382 1.120 7.483 1.00 67.88 85 ASN A O 1
ATOM 691 N N . ARG A 1 86 ? -18.155 1.043 7.309 1.00 72.94 86 ARG A N 1
ATOM 692 C CA . ARG A 1 86 ? -18.095 -0.422 7.183 1.00 72.94 86 ARG A CA 1
ATOM 693 C C . ARG A 1 86 ? -17.903 -1.101 8.548 1.00 72.94 86 ARG A C 1
ATOM 695 O O . ARG A 1 86 ? -17.185 -0.568 9.390 1.00 72.94 86 ARG A O 1
ATOM 702 N N . PRO A 1 87 ? -18.486 -2.298 8.767 1.00 78.62 87 PRO A N 1
ATOM 703 C CA . PRO A 1 87 ? -18.278 -3.055 10.000 1.00 78.62 87 PRO A CA 1
ATOM 704 C C . PRO A 1 87 ? -16.789 -3.319 10.255 1.00 78.62 87 PRO A C 1
ATOM 706 O O . PRO A 1 87 ? -16.048 -3.627 9.321 1.00 78.62 87 PRO A O 1
ATOM 709 N N . VAL A 1 88 ? -16.365 -3.301 11.523 1.00 74.56 88 VAL A N 1
ATOM 710 C CA . VAL A 1 88 ? -14.961 -3.528 11.933 1.00 74.56 88 VAL A CA 1
ATOM 711 C C . VAL A 1 88 ? -14.386 -4.818 11.338 1.00 74.56 88 VAL A C 1
ATOM 713 O O . VAL A 1 88 ? -13.237 -4.849 10.904 1.00 74.56 88 VAL A O 1
ATOM 716 N N . ARG A 1 89 ? -15.195 -5.884 11.254 1.00 78.00 89 ARG A N 1
ATOM 717 C CA . ARG A 1 89 ? -14.790 -7.161 10.646 1.00 78.00 89 ARG A CA 1
ATOM 718 C C . ARG A 1 89 ? -14.419 -7.005 9.167 1.00 78.00 89 ARG A C 1
ATOM 720 O O . ARG A 1 89 ? -13.410 -7.555 8.745 1.00 78.00 89 ARG A O 1
ATOM 727 N N . VAL A 1 90 ? -15.195 -6.228 8.407 1.00 80.50 90 VAL A N 1
ATOM 728 C CA . VAL A 1 90 ? -14.943 -5.958 6.981 1.00 80.50 90 VAL A CA 1
ATOM 729 C C . VAL A 1 90 ? -13.685 -5.113 6.808 1.00 80.50 90 VAL A C 1
ATOM 731 O O . VAL A 1 90 ? -12.859 -5.427 5.957 1.00 80.50 90 VAL A O 1
ATOM 734 N N . GLN A 1 91 ? -13.499 -4.092 7.649 1.00 75.81 91 GLN A N 1
ATOM 735 C CA . GLN A 1 91 ? -12.286 -3.274 7.617 1.00 75.81 91 GLN A CA 1
ATOM 736 C C . GLN A 1 91 ? -11.042 -4.123 7.891 1.00 75.81 91 GLN A C 1
ATOM 738 O O . GLN A 1 91 ? -10.091 -4.053 7.126 1.00 75.81 91 GLN A O 1
ATOM 743 N N . ARG A 1 92 ? -11.062 -4.998 8.907 1.00 75.75 92 ARG A N 1
ATOM 744 C CA . ARG A 1 92 ? -9.941 -5.912 9.192 1.00 75.75 92 ARG A CA 1
ATOM 745 C C . ARG A 1 92 ? -9.594 -6.802 8.005 1.00 75.75 92 ARG A C 1
ATOM 747 O O . ARG A 1 92 ? -8.427 -6.889 7.644 1.00 75.75 92 ARG A O 1
ATOM 754 N N . PHE A 1 93 ? -10.597 -7.432 7.389 1.00 82.06 93 PHE A N 1
ATOM 755 C CA . PHE A 1 93 ? -10.375 -8.237 6.186 1.00 82.06 93 PHE A CA 1
ATOM 756 C C . PHE A 1 93 ? -9.755 -7.414 5.057 1.00 82.06 93 PHE A C 1
ATOM 758 O O . PHE A 1 93 ? -8.858 -7.900 4.376 1.00 82.06 93 PHE A O 1
ATOM 765 N N . ALA A 1 94 ? -10.174 -6.160 4.897 1.00 81.69 94 ALA A N 1
ATOM 766 C CA . ALA A 1 94 ? -9.596 -5.268 3.906 1.00 81.69 94 ALA A CA 1
ATOM 767 C C . ALA A 1 94 ? -8.149 -4.892 4.219 1.00 81.69 94 ALA A C 1
ATOM 769 O O . ALA A 1 94 ? -7.324 -4.930 3.317 1.00 81.69 94 ALA A O 1
ATOM 770 N N . TYR A 1 95 ? -7.812 -4.591 5.476 1.00 78.25 95 TYR A N 1
ATOM 771 C CA . TYR A 1 95 ? -6.426 -4.315 5.854 1.00 78.25 95 TYR A CA 1
ATOM 772 C C . TYR A 1 95 ? -5.526 -5.532 5.640 1.00 78.25 95 TYR A C 1
ATOM 774 O O . TYR A 1 95 ? -4.439 -5.396 5.091 1.00 78.25 95 TYR A O 1
ATOM 782 N N . VAL A 1 96 ? -5.988 -6.733 5.990 1.00 82.75 96 VAL A N 1
ATOM 783 C CA . VAL A 1 96 ? -5.242 -7.969 5.714 1.00 82.75 96 VAL A CA 1
ATOM 784 C C . VAL A 1 96 ? -5.089 -8.191 4.206 1.00 82.75 96 VAL A C 1
ATOM 786 O O . VAL A 1 96 ? -3.983 -8.444 3.741 1.00 82.75 96 VAL A O 1
ATOM 789 N N . GLY A 1 97 ? -6.164 -8.039 3.428 1.00 83.62 97 GLY A N 1
ATOM 790 C CA . GLY A 1 97 ? -6.122 -8.181 1.969 1.00 83.62 97 GLY A CA 1
ATOM 791 C C . GLY A 1 97 ? -5.174 -7.182 1.303 1.00 83.62 97 GLY A C 1
ATOM 792 O O . GLY A 1 97 ? -4.378 -7.561 0.450 1.00 83.62 97 GLY A O 1
ATOM 793 N N . LEU A 1 98 ? -5.191 -5.928 1.750 1.00 83.50 98 LEU A N 1
ATOM 794 C CA . LEU A 1 98 ? -4.270 -4.885 1.305 1.00 83.50 98 LEU A CA 1
ATOM 795 C C . LEU A 1 98 ? -2.817 -5.203 1.662 1.00 83.50 98 LEU A C 1
ATOM 797 O O . LEU A 1 98 ? -1.951 -5.028 0.813 1.00 83.50 98 LEU A O 1
ATOM 801 N N . ALA A 1 99 ? -2.539 -5.710 2.869 1.00 81.75 99 ALA A N 1
ATOM 802 C CA . ALA A 1 99 ? -1.192 -6.149 3.236 1.00 81.75 99 ALA A CA 1
ATOM 803 C C . ALA A 1 99 ? -0.697 -7.257 2.298 1.00 81.75 99 ALA A C 1
ATOM 805 O O . ALA A 1 99 ? 0.417 -7.178 1.785 1.00 81.75 99 ALA A O 1
ATOM 806 N N . VAL A 1 100 ? -1.540 -8.261 2.031 1.00 85.69 100 VAL A N 1
ATOM 807 C CA . VAL A 1 100 ? -1.212 -9.360 1.114 1.00 85.69 100 VAL A CA 1
ATOM 808 C C . VAL A 1 100 ? -0.953 -8.832 -0.296 1.00 85.69 100 VAL A C 1
ATOM 810 O O . VAL A 1 100 ? 0.046 -9.207 -0.901 1.00 85.69 100 VAL A O 1
ATOM 813 N N . MET A 1 101 ? -1.793 -7.926 -0.805 1.00 84.69 101 MET A N 1
ATOM 814 C CA . MET A 1 101 ? -1.597 -7.310 -2.120 1.00 84.69 101 MET A CA 1
ATOM 815 C C . MET A 1 101 ? -0.315 -6.480 -2.194 1.00 84.69 101 MET A C 1
ATOM 817 O O . MET A 1 101 ? 0.397 -6.566 -3.189 1.00 84.69 101 MET A O 1
ATOM 821 N N . LEU A 1 102 ? 0.014 -5.715 -1.151 1.00 82.38 102 LEU A N 1
ATOM 822 C CA . LEU A 1 102 ? 1.248 -4.930 -1.102 1.00 82.38 102 LEU A CA 1
ATOM 823 C C . LEU A 1 102 ? 2.493 -5.821 -1.101 1.00 82.38 102 LEU A C 1
ATOM 825 O O . LEU A 1 102 ? 3.437 -5.543 -1.836 1.00 82.38 102 LEU A O 1
ATOM 829 N N . VAL A 1 103 ? 2.487 -6.913 -0.332 1.00 82.50 103 VAL A N 1
ATOM 830 C CA . VAL A 1 103 ? 3.595 -7.881 -0.319 1.00 82.50 103 VAL A CA 1
ATOM 831 C C . VAL A 1 103 ? 3.697 -8.609 -1.658 1.00 82.50 103 VAL A C 1
ATOM 833 O O . VAL A 1 103 ? 4.784 -8.692 -2.222 1.00 82.50 103 VAL A O 1
ATOM 836 N N . ALA A 1 104 ? 2.579 -9.088 -2.209 1.00 83.69 104 ALA A N 1
ATOM 837 C CA . ALA A 1 104 ? 2.554 -9.747 -3.513 1.00 83.69 104 ALA A CA 1
ATOM 838 C C . ALA A 1 104 ? 3.040 -8.812 -4.630 1.00 83.69 104 ALA A C 1
ATOM 840 O O . ALA A 1 104 ? 3.845 -9.213 -5.467 1.00 83.69 104 ALA A O 1
ATOM 841 N N . GLY A 1 105 ? 2.608 -7.549 -4.606 1.00 79.69 105 GLY A N 1
ATOM 842 C CA . GLY A 1 105 ? 3.077 -6.511 -5.514 1.00 79.69 105 GLY A CA 1
ATOM 843 C C . GLY A 1 105 ? 4.578 -6.267 -5.368 1.00 79.69 105 GLY A C 1
ATOM 844 O O . GLY A 1 105 ? 5.282 -6.230 -6.373 1.00 79.69 105 GLY A O 1
ATOM 845 N N . ALA A 1 106 ? 5.092 -6.156 -4.141 1.00 76.69 106 ALA A N 1
ATOM 846 C CA . ALA A 1 106 ? 6.521 -5.969 -3.890 1.00 76.69 106 ALA A CA 1
ATOM 847 C C . ALA A 1 106 ? 7.370 -7.143 -4.406 1.00 76.69 106 ALA A C 1
ATOM 849 O O . ALA A 1 106 ? 8.398 -6.915 -5.038 1.00 76.69 106 ALA A O 1
ATOM 850 N N . LEU A 1 107 ? 6.917 -8.385 -4.203 1.00 80.81 107 LEU A N 1
ATOM 851 C CA . LEU A 1 107 ? 7.584 -9.581 -4.728 1.00 80.81 107 LEU A CA 1
ATOM 852 C C . LEU A 1 107 ? 7.557 -9.622 -6.262 1.00 80.81 107 LEU A C 1
ATOM 854 O O . LEU A 1 107 ? 8.572 -9.919 -6.882 1.00 80.81 107 LEU A O 1
ATOM 858 N N . ALA A 1 108 ? 6.422 -9.275 -6.875 1.00 77.31 108 ALA A N 1
ATOM 859 C CA . ALA A 1 108 ? 6.271 -9.257 -8.329 1.00 77.31 108 ALA A CA 1
ATOM 860 C C . ALA A 1 108 ? 7.074 -8.137 -9.016 1.00 77.31 108 ALA A C 1
ATOM 862 O O . ALA A 1 108 ? 7.450 -8.286 -10.172 1.00 77.31 108 ALA A O 1
ATOM 863 N N . GLY A 1 109 ? 7.316 -7.014 -8.330 1.00 65.81 109 GLY A N 1
ATOM 864 C CA . GLY A 1 109 ? 8.109 -5.893 -8.851 1.00 65.81 109 GLY A CA 1
ATOM 865 C C . GLY A 1 109 ? 9.613 -5.981 -8.559 1.00 65.81 109 GLY A C 1
ATOM 866 O O . GLY A 1 109 ? 10.376 -5.184 -9.102 1.00 65.81 109 GLY A O 1
ATOM 867 N N . GLY A 1 110 ? 10.032 -6.897 -7.678 1.00 60.84 110 GLY A N 1
ATOM 868 C CA . GLY A 1 110 ? 11.431 -7.106 -7.286 1.00 60.84 110 GLY A CA 1
ATOM 869 C C . GLY A 1 110 ? 12.186 -8.173 -8.090 1.00 60.84 110 GLY A C 1
ATOM 870 O O . GLY A 1 110 ? 13.399 -8.280 -7.917 1.00 60.84 110 GLY A O 1
ATOM 871 N N . ALA A 1 111 ? 11.490 -8.945 -8.934 1.00 45.72 111 ALA A N 1
ATOM 872 C CA . ALA A 1 111 ? 12.065 -9.899 -9.892 1.00 45.72 111 ALA A CA 1
ATOM 873 C C . ALA A 1 111 ? 12.418 -9.203 -11.215 1.00 45.72 111 ALA A C 1
ATOM 875 O O . ALA A 1 111 ? 13.451 -9.550 -11.828 1.00 45.72 111 ALA A O 1
#

Sequence (111 aa):
MTAVHTLFGLLLIVIFVFLALWQSLMWKTRIPLRRVRGMLIGLLDLQLLLGVITFITNAKYGWFLIHPIIMISAVVMAHIYTKDNRPVRVQRFAYVGLAVMLVAGALAGGA

Radius of gyration: 14.44 Å; chains: 1; bounding box: 35×21×42 Å